Protein AF-A0A7X7AKL0-F1 (afdb_monomer_lite)

Radius of gyration: 17.0 Å; chains: 1; bounding box: 42×32×37 Å

pLDDT: mean 89.18, std 6.85, range [53.97, 97.5]

Secondary structure (DSSP, 8-state):
--SS--TTSTTSPPTTTTT-TT----------PPTT--HHHHHHHHHHHHHHHHSHHHHHHHHHTT-PPP---HHHHHHHHHHHHHHHHHHHHHHTPPP-

Structure (mmCIF, N/CA/C/O backbone):
data_AF-A0A7X7AKL0-F1
#
_entry.id   AF-A0A7X7AKL0-F1
#
loop_
_atom_site.group_PDB
_atom_site.id
_atom_site.type_symbol
_atom_site.label_atom_id
_atom_site.label_alt_id
_atom_site.label_comp_id
_atom_site.label_asym_id
_atom_site.label_entity_id
_atom_site.label_seq_id
_atom_site.pdbx_PDB_ins_code
_atom_site.Cartn_x
_atom_site.Cartn_y
_atom_site.Cartn_z
_atom_site.occupancy
_atom_site.B_iso_or_equiv
_atom_site.auth_seq_id
_atom_site.auth_comp_id
_atom_site.auth_asym_id
_atom_site.auth_atom_id
_atom_site.pdbx_PDB_model_num
ATOM 1 N N . ALA A 1 1 ? 10.505 -3.375 -8.733 1.00 67.94 1 ALA A N 1
ATOM 2 C CA . ALA A 1 1 ? 10.798 -2.236 -9.621 1.00 67.94 1 ALA A CA 1
ATOM 3 C C . ALA A 1 1 ? 9.760 -1.162 -9.354 1.00 67.94 1 ALA A C 1
ATOM 5 O O . ALA A 1 1 ? 8.601 -1.393 -9.652 1.00 67.94 1 ALA A O 1
ATOM 6 N N . ALA A 1 2 ? 10.146 -0.067 -8.702 1.00 74.12 2 ALA A N 1
ATOM 7 C CA . ALA A 1 2 ? 9.229 1.029 -8.390 1.00 74.12 2 ALA A CA 1
ATOM 8 C C . ALA A 1 2 ? 9.202 2.051 -9.537 1.00 74.12 2 ALA A C 1
ATOM 10 O O . ALA A 1 2 ? 10.226 2.230 -10.201 1.00 74.12 2 ALA A O 1
ATOM 11 N N . ALA A 1 3 ? 8.075 2.748 -9.727 1.00 80.00 3 ALA A N 1
ATOM 12 C CA . ALA A 1 3 ? 7.962 3.858 -10.683 1.00 80.00 3 ALA A CA 1
ATOM 13 C C . ALA A 1 3 ? 8.969 4.993 -10.428 1.00 80.00 3 ALA A C 1
ATOM 15 O O . ALA A 1 3 ? 9.355 5.712 -11.347 1.00 80.00 3 ALA A O 1
ATOM 16 N N . GLN A 1 4 ? 9.385 5.171 -9.173 1.00 84.81 4 GLN A N 1
ATOM 17 C CA . GLN A 1 4 ? 10.302 6.221 -8.736 1.00 84.81 4 GLN A CA 1
ATOM 18 C C . GLN A 1 4 ? 11.393 5.631 -7.845 1.00 84.81 4 GLN A C 1
ATOM 20 O O . GLN A 1 4 ? 11.193 4.596 -7.202 1.00 84.81 4 GLN A O 1
ATOM 25 N N . ARG A 1 5 ? 12.551 6.297 -7.783 1.00 87.44 5 ARG A N 1
ATOM 26 C CA . ARG A 1 5 ? 13.631 5.888 -6.879 1.00 87.44 5 ARG A CA 1
ATOM 27 C C . ARG A 1 5 ? 13.162 5.959 -5.430 1.00 87.44 5 ARG A C 1
ATOM 29 O O . ARG A 1 5 ? 12.511 6.920 -5.023 1.00 87.44 5 ARG A O 1
ATOM 36 N N . SER A 1 6 ? 13.517 4.947 -4.646 1.00 82.12 6 SER A N 1
ATOM 37 C CA . SER A 1 6 ? 13.230 4.949 -3.214 1.00 82.12 6 SER A CA 1
ATOM 38 C C . SER A 1 6 ? 14.118 5.985 -2.515 1.00 82.12 6 SER A C 1
ATOM 40 O O . SER A 1 6 ? 15.331 5.961 -2.728 1.00 82.12 6 SER A O 1
ATOM 42 N N . PRO A 1 7 ? 13.577 6.843 -1.629 1.00 81.31 7 PRO A N 1
ATOM 43 C CA . PRO A 1 7 ? 14.394 7.737 -0.806 1.00 81.31 7 PRO A CA 1
ATOM 44 C C . PRO A 1 7 ? 15.428 6.996 0.052 1.00 81.31 7 PRO A C 1
ATOM 46 O O . PRO A 1 7 ? 16.475 7.555 0.363 1.00 81.31 7 PRO A O 1
ATOM 49 N N . SER A 1 8 ? 15.152 5.737 0.410 1.00 79.88 8 SER A N 1
ATOM 50 C CA . SER A 1 8 ? 16.074 4.887 1.173 1.00 79.88 8 SER A CA 1
ATOM 51 C C . SER A 1 8 ? 17.220 4.328 0.317 1.00 79.88 8 SER A C 1
ATOM 53 O O . SER A 1 8 ? 18.221 3.878 0.866 1.00 79.88 8 SER A O 1
ATOM 55 N N . PHE A 1 9 ? 17.094 4.369 -1.016 1.00 83.56 9 PHE A N 1
ATOM 56 C CA . PHE A 1 9 ? 18.082 3.871 -1.980 1.00 83.56 9 PHE A CA 1
ATOM 57 C C . PHE A 1 9 ? 18.190 4.812 -3.202 1.00 83.56 9 PHE A C 1
ATOM 59 O O . PHE A 1 9 ? 17.878 4.404 -4.323 1.00 83.56 9 PHE A O 1
ATOM 66 N N . PRO A 1 10 ? 18.616 6.077 -3.018 1.00 86.00 10 PRO A N 1
ATOM 67 C CA . PRO A 1 10 ? 18.540 7.111 -4.060 1.00 86.00 10 PRO A CA 1
ATOM 68 C C . PRO A 1 10 ? 19.461 6.855 -5.265 1.00 86.00 10 PRO A C 1
ATOM 70 O O . PRO A 1 10 ? 19.197 7.336 -6.371 1.00 86.00 10 PRO A O 1
ATOM 73 N N . ASP A 1 11 ? 20.525 6.076 -5.067 1.00 90.50 11 ASP A N 1
ATOM 74 C CA . ASP A 1 11 ? 21.497 5.738 -6.110 1.00 90.50 11 ASP A CA 1
ATOM 75 C C . ASP A 1 11 ? 21.081 4.520 -6.950 1.00 90.50 11 ASP A C 1
ATOM 77 O O . ASP A 1 11 ? 21.715 4.223 -7.963 1.00 90.50 11 ASP A O 1
ATOM 81 N N . VAL A 1 12 ? 20.016 3.811 -6.557 1.00 89.00 12 VAL A N 1
ATOM 82 C CA . VAL A 1 12 ? 19.510 2.649 -7.295 1.00 89.00 12 VAL A CA 1
ATOM 83 C C . VAL A 1 12 ? 18.509 3.122 -8.357 1.00 89.00 12 VAL A C 1
ATOM 85 O O . VAL A 1 12 ? 17.475 3.692 -7.994 1.00 89.00 12 VAL A O 1
ATOM 88 N N . PRO A 1 13 ? 18.778 2.902 -9.660 1.00 90.06 13 PRO A N 1
ATOM 89 C CA . PRO A 1 13 ? 17.869 3.315 -10.722 1.00 90.06 13 PRO A CA 1
ATOM 90 C C . PRO A 1 13 ? 16.585 2.473 -10.739 1.00 90.06 13 PRO A C 1
ATOM 92 O O . PRO A 1 13 ? 16.568 1.310 -10.324 1.00 90.06 13 PRO A O 1
ATOM 95 N N . THR A 1 14 ? 15.506 3.044 -11.268 1.00 91.50 14 THR A N 1
ATOM 96 C CA . THR A 1 14 ? 14.290 2.294 -11.608 1.00 91.50 14 THR A CA 1
ATOM 97 C C . THR A 1 14 ? 14.516 1.418 -12.845 1.00 91.50 14 THR A C 1
ATOM 99 O O . THR A 1 14 ? 15.477 1.598 -13.594 1.00 91.50 14 THR A O 1
ATOM 102 N N . ALA A 1 15 ? 13.613 0.468 -13.104 1.00 91.88 15 ALA A N 1
ATOM 103 C CA . ALA A 1 15 ? 13.689 -0.334 -14.328 1.00 91.88 15 ALA A CA 1
ATOM 104 C C . ALA A 1 15 ? 13.496 0.525 -15.591 1.00 91.88 15 ALA A C 1
ATOM 106 O O . ALA A 1 15 ? 14.177 0.304 -16.592 1.00 91.88 15 ALA A O 1
ATOM 107 N N . ALA A 1 16 ? 12.646 1.555 -15.507 1.00 91.50 16 ALA A N 1
ATOM 108 C CA . ALA A 1 16 ? 12.463 2.530 -16.575 1.00 91.50 16 ALA A CA 1
ATOM 109 C C . ALA A 1 16 ? 13.760 3.309 -16.862 1.00 91.50 16 ALA A C 1
ATOM 111 O O . ALA A 1 16 ? 14.156 3.432 -18.018 1.00 91.50 16 ALA A O 1
ATOM 112 N N . GLU A 1 17 ? 14.474 3.762 -15.823 1.00 91.50 17 GLU A N 1
ATOM 113 C CA . GLU A 1 17 ? 15.790 4.410 -15.971 1.00 91.50 17 GLU A CA 1
ATOM 114 C C . GLU A 1 17 ? 16.861 3.455 -16.525 1.00 91.50 17 GLU A C 1
ATOM 116 O O . GLU A 1 17 ? 17.799 3.895 -17.187 1.00 91.50 17 GLU A O 1
ATOM 121 N N . ALA A 1 18 ? 16.709 2.150 -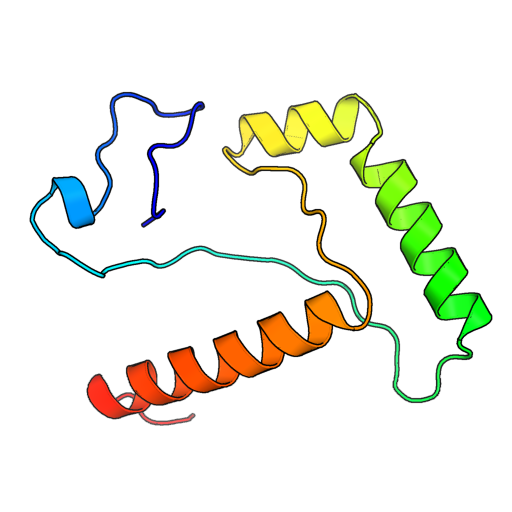16.288 1.00 92.62 18 ALA A N 1
ATOM 122 C CA . ALA A 1 18 ? 17.590 1.102 -16.800 1.00 92.62 18 ALA A CA 1
ATOM 123 C C . ALA A 1 18 ? 17.228 0.615 -18.221 1.00 92.62 18 ALA A C 1
ATOM 125 O O . ALA A 1 18 ? 17.846 -0.328 -18.715 1.00 92.62 18 ALA A O 1
ATOM 126 N N . GLY A 1 19 ? 16.258 1.247 -18.893 1.00 92.19 19 GLY A N 1
ATOM 127 C CA . GLY 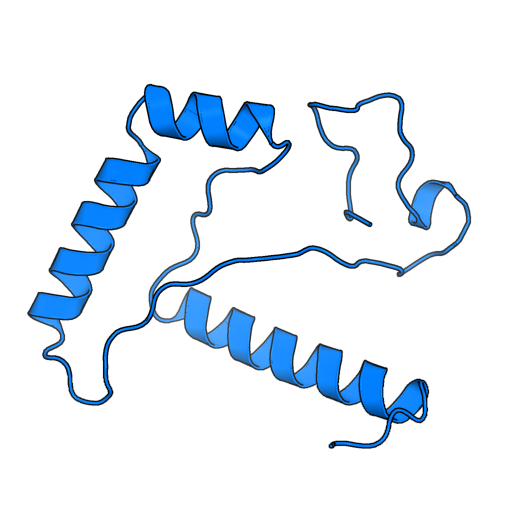A 1 19 ? 15.906 0.946 -20.285 1.00 92.19 19 GLY A CA 1
ATOM 128 C C . GLY A 1 19 ? 14.788 -0.081 -20.470 1.00 92.19 19 GLY A C 1
ATOM 129 O O . GLY A 1 19 ? 14.593 -0.555 -21.588 1.00 92.19 19 GLY A O 1
ATOM 130 N N . VAL A 1 20 ? 14.038 -0.406 -19.413 1.00 91.06 20 VAL A N 1
ATOM 131 C CA . VAL A 1 20 ? 12.822 -1.229 -19.485 1.00 91.06 20 VAL A CA 1
ATOM 132 C C . VAL A 1 20 ? 11.607 -0.342 -19.182 1.00 91.06 20 VAL A C 1
ATOM 134 O O . VAL A 1 20 ? 11.136 -0.311 -18.040 1.00 91.06 20 VAL A O 1
ATOM 137 N N . PRO A 1 21 ? 11.136 0.450 -20.168 1.00 79.69 21 PRO A N 1
ATOM 138 C CA . PRO A 1 21 ? 9.970 1.307 -19.987 1.00 79.69 21 PRO A CA 1
ATOM 139 C C . PRO A 1 21 ? 8.762 0.438 -19.618 1.00 79.69 21 PRO A C 1
ATOM 141 O O . PRO A 1 21 ? 8.625 -0.678 -20.111 1.00 79.69 21 PRO A O 1
ATOM 144 N N . ASP A 1 22 ? 7.935 0.926 -18.699 1.00 83.75 22 ASP A N 1
ATOM 145 C CA . ASP A 1 22 ? 6.704 0.276 -18.218 1.00 83.75 22 ASP A CA 1
ATOM 146 C C . ASP A 1 22 ? 6.881 -0.961 -17.313 1.00 83.75 22 ASP A C 1
ATOM 148 O O . ASP A 1 22 ? 5.895 -1.501 -16.806 1.00 83.75 22 ASP A O 1
ATOM 152 N N . TYR A 1 23 ? 8.116 -1.390 -17.014 1.00 84.44 23 TYR A N 1
ATOM 153 C CA . TYR A 1 23 ? 8.342 -2.464 -16.040 1.00 84.44 23 TYR A CA 1
ATOM 154 C C . TYR A 1 23 ? 8.237 -1.953 -14.600 1.00 84.44 23 TYR A C 1
ATOM 156 O O . TYR A 1 23 ? 9.208 -1.486 -13.995 1.00 84.44 23 TYR A O 1
ATOM 164 N N . GLU A 1 24 ? 7.048 -2.104 -14.025 1.00 84.12 24 GLU A N 1
ATOM 165 C CA . GLU A 1 24 ? 6.775 -1.812 -12.623 1.00 84.12 24 GLU A CA 1
ATOM 166 C C . GLU A 1 24 ? 6.213 -3.036 -11.891 1.00 84.12 24 GLU A C 1
ATOM 168 O O . GLU A 1 24 ? 5.225 -3.659 -12.285 1.00 84.12 24 GLU A O 1
ATOM 173 N N . VAL A 1 25 ? 6.862 -3.376 -10.779 1.00 83.38 25 VAL A N 1
ATOM 174 C CA . VAL A 1 25 ? 6.440 -4.438 -9.866 1.00 83.38 25 VAL A CA 1
ATOM 175 C C . VAL A 1 25 ? 6.757 -3.984 -8.453 1.00 83.38 25 VAL A C 1
ATOM 177 O O . VAL A 1 25 ? 7.929 -3.895 -8.065 1.00 83.38 25 VAL A O 1
ATOM 180 N N . SER A 1 26 ? 5.715 -3.716 -7.683 1.00 82.19 26 SER A N 1
ATOM 181 C CA . SER A 1 26 ? 5.790 -3.443 -6.255 1.00 82.19 26 SER A CA 1
ATOM 182 C C . SER A 1 26 ? 5.016 -4.513 -5.490 1.00 82.19 26 SER A C 1
ATOM 184 O O . SER A 1 26 ? 4.045 -5.084 -5.987 1.00 82.19 26 SER A O 1
ATOM 186 N N . THR A 1 27 ? 5.482 -4.814 -4.281 1.00 85.31 27 THR A N 1
ATOM 187 C CA . THR A 1 27 ? 4.766 -5.688 -3.351 1.00 85.31 27 THR A CA 1
ATOM 188 C C . THR A 1 27 ? 3.923 -4.820 -2.433 1.00 85.31 27 THR A C 1
ATOM 190 O O . THR A 1 27 ? 4.412 -3.823 -1.901 1.00 85.31 27 THR A O 1
ATOM 193 N N . TRP A 1 28 ? 2.677 -5.220 -2.212 1.00 88.00 28 TRP A N 1
ATOM 194 C CA . TRP A 1 28 ? 1.761 -4.565 -1.289 1.00 88.00 28 TRP A CA 1
ATOM 195 C C . TRP A 1 28 ? 1.158 -5.578 -0.317 1.00 88.00 28 TRP A C 1
ATOM 197 O O . TRP A 1 28 ? 1.137 -6.783 -0.569 1.00 88.00 28 TRP A O 1
ATOM 207 N N . TYR A 1 29 ? 0.683 -5.068 0.815 1.00 88.88 29 TYR A N 1
ATOM 208 C CA . TYR A 1 29 ? 0.014 -5.845 1.852 1.00 88.88 29 TYR A CA 1
ATOM 209 C C . TYR A 1 29 ? -1.340 -5.218 2.139 1.00 88.88 29 TYR A C 1
ATOM 211 O O . TYR A 1 29 ? -1.499 -4.000 2.054 1.00 88.88 29 TYR A O 1
ATOM 219 N N . ALA A 1 30 ? -2.301 -6.053 2.509 1.00 91.56 30 ALA A N 1
ATOM 220 C CA . ALA A 1 30 ? -3.657 -5.625 2.790 1.00 91.56 30 ALA A CA 1
ATOM 221 C C . ALA A 1 30 ? -4.232 -6.354 3.996 1.00 91.56 30 ALA A C 1
ATOM 223 O O . ALA A 1 30 ? -3.811 -7.462 4.333 1.00 91.56 30 ALA A O 1
ATOM 224 N N . MET A 1 31 ? -5.229 -5.728 4.615 1.00 92.44 31 MET A N 1
ATOM 225 C CA . MET A 1 31 ? -6.031 -6.340 5.664 1.00 92.44 31 MET A CA 1
ATOM 226 C C . MET A 1 31 ? -7.494 -6.337 5.256 1.00 92.44 31 MET A C 1
ATOM 228 O O . MET A 1 31 ? -7.995 -5.371 4.686 1.00 92.44 31 MET A O 1
ATOM 232 N N . TRP A 1 32 ? -8.158 -7.442 5.564 1.00 93.31 32 TRP A N 1
ATOM 233 C CA . TRP A 1 32 ? -9.514 -7.733 5.135 1.00 93.31 32 TRP A CA 1
ATOM 234 C C . TRP A 1 32 ? -10.359 -8.114 6.341 1.00 93.31 32 TRP A C 1
ATOM 236 O O . TRP A 1 32 ? -9.858 -8.707 7.298 1.00 93.31 32 TRP A O 1
ATOM 246 N N . ALA A 1 33 ? -11.651 -7.816 6.266 1.00 93.62 33 ALA A N 1
ATOM 247 C CA . ALA A 1 33 ? -12.644 -8.354 7.181 1.00 93.62 33 ALA A CA 1
ATOM 248 C C . ALA A 1 33 ? -13.445 -9.465 6.476 1.00 93.62 33 ALA A C 1
ATOM 250 O O . ALA A 1 33 ? -13.610 -9.408 5.253 1.00 93.62 33 ALA A O 1
ATOM 251 N N . PRO A 1 34 ? -13.966 -10.465 7.207 1.00 96.56 34 PRO A N 1
ATOM 252 C CA . PRO A 1 34 ? -14.869 -11.460 6.636 1.00 96.56 34 PRO A CA 1
ATOM 253 C C . PRO A 1 34 ? -16.084 -10.831 5.943 1.00 96.56 34 PRO A C 1
ATOM 255 O O . PRO A 1 34 ? -16.593 -9.789 6.370 1.00 96.56 34 PRO A O 1
ATOM 258 N N . ALA A 1 35 ? -16.594 -11.494 4.904 1.00 95.12 35 ALA A N 1
ATOM 259 C CA . ALA A 1 35 ? -17.811 -11.063 4.224 1.00 95.12 35 ALA A CA 1
ATOM 260 C C . ALA A 1 35 ? -18.986 -10.970 5.217 1.00 95.12 35 ALA A C 1
ATOM 262 O O . ALA A 1 35 ? -19.196 -11.868 6.031 1.00 95.12 35 ALA A O 1
ATOM 263 N N . GLY A 1 36 ? -19.739 -9.869 5.154 1.00 95.38 36 GLY A N 1
ATOM 264 C CA . GLY A 1 36 ? -20.852 -9.604 6.072 1.00 95.38 36 GLY A CA 1
ATOM 265 C C . GLY A 1 36 ? -20.449 -9.030 7.434 1.00 95.38 36 GLY A C 1
ATOM 266 O O . GLY A 1 36 ? -21.323 -8.850 8.280 1.00 95.38 36 GLY A O 1
ATOM 267 N N . THR A 1 37 ? -19.166 -8.714 7.658 1.00 97.25 37 THR A N 1
ATOM 268 C CA . THR A 1 37 ? -18.755 -7.955 8.850 1.00 97.25 37 THR A CA 1
ATOM 269 C C . THR A 1 37 ? -19.521 -6.627 8.898 1.00 97.25 37 THR A C 1
ATOM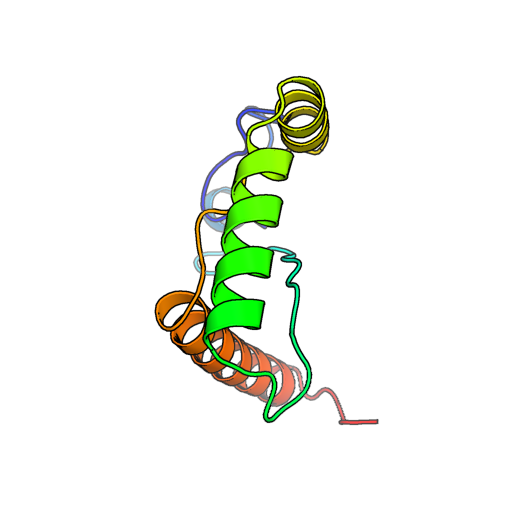 271 O O . THR A 1 37 ? -19.546 -5.920 7.886 1.00 97.25 37 THR A O 1
ATOM 274 N N . PRO A 1 38 ? -20.145 -6.275 10.038 1.00 97.50 38 PRO A N 1
ATOM 275 C CA . PRO A 1 38 ? -20.894 -5.031 10.165 1.00 97.50 38 PRO A CA 1
ATOM 276 C C . PRO A 1 38 ? -20.049 -3.794 9.804 1.00 97.50 38 PRO A C 1
ATOM 278 O O . PRO A 1 38 ? -18.877 -3.734 10.193 1.00 97.50 38 PRO A O 1
ATOM 281 N N . PRO A 1 39 ? -20.609 -2.805 9.077 1.00 93.81 39 PRO A N 1
ATOM 282 C CA . PRO A 1 39 ? -19.851 -1.642 8.610 1.00 93.81 39 PRO A CA 1
ATOM 283 C C . PRO A 1 39 ? -19.160 -0.847 9.724 1.00 93.81 39 PRO A C 1
ATOM 285 O O . PRO A 1 39 ? -18.027 -0.415 9.546 1.00 93.81 39 PRO A O 1
ATOM 288 N N . ASP A 1 40 ? -19.799 -0.718 10.886 1.00 96.81 40 ASP A N 1
ATOM 289 C CA . ASP A 1 40 ? -19.262 -0.030 12.066 1.00 96.81 40 ASP A CA 1
ATOM 290 C C . ASP A 1 40 ? -18.014 -0.728 12.636 1.00 96.81 40 ASP A C 1
ATOM 292 O O . ASP A 1 40 ? -17.076 -0.080 13.104 1.00 96.81 40 ASP A O 1
ATOM 296 N N . ILE A 1 41 ? -17.954 -2.060 12.549 1.00 97.25 41 ILE A N 1
ATOM 297 C CA . ILE A 1 41 ? -16.774 -2.836 12.949 1.00 97.25 41 ILE A CA 1
ATOM 298 C C . ILE A 1 41 ? -15.635 -2.658 11.942 1.00 97.25 41 ILE A C 1
ATOM 300 O O . ILE A 1 41 ? -14.478 -2.525 12.347 1.00 97.25 41 ILE A O 1
ATOM 304 N N . VAL A 1 42 ? -15.947 -2.626 10.644 1.00 95.00 42 VAL A N 1
ATOM 305 C CA . VAL A 1 42 ? -14.951 -2.369 9.590 1.00 95.00 42 VAL A CA 1
ATOM 306 C C . VAL A 1 42 ? -14.375 -0.959 9.723 1.00 95.00 42 VAL A C 1
ATOM 308 O O . VAL A 1 42 ? -13.159 -0.786 9.629 1.00 95.00 42 VAL A O 1
ATOM 311 N N . GLU A 1 43 ? -15.222 0.031 9.997 1.00 93.62 43 GLU A N 1
ATOM 312 C CA . GLU A 1 43 ? -14.810 1.414 10.238 1.00 93.62 43 GLU A CA 1
ATOM 313 C C . GLU A 1 43 ? -13.871 1.502 11.443 1.00 93.62 43 GLU A C 1
ATOM 315 O O . GLU A 1 43 ? -12.741 1.976 11.311 1.00 93.62 43 GLU A O 1
ATOM 320 N N . LYS A 1 44 ? -14.266 0.924 12.583 1.00 95.75 44 LYS A N 1
ATOM 321 C CA . LYS A 1 44 ? -13.424 0.887 13.785 1.00 95.75 44 LYS A CA 1
ATOM 322 C C . LYS A 1 44 ? -12.083 0.195 13.539 1.00 95.75 44 LYS A C 1
ATOM 324 O O . LYS A 1 44 ? -11.049 0.670 14.003 1.00 95.75 44 LYS A O 1
ATOM 329 N N . MET A 1 45 ? -12.079 -0.919 12.807 1.00 95.00 45 MET A N 1
ATOM 330 C CA . MET A 1 45 ? -10.844 -1.597 12.415 1.00 95.00 45 MET A CA 1
ATOM 331 C C . MET A 1 45 ? -9.957 -0.659 11.584 1.00 95.00 45 MET A C 1
ATOM 333 O O . MET A 1 45 ? -8.785 -0.492 11.911 1.00 95.00 45 MET A O 1
ATOM 337 N N . SER A 1 46 ? -10.511 -0.015 10.554 1.00 92.75 46 SER A N 1
ATOM 338 C CA . SER A 1 46 ? -9.781 0.933 9.704 1.00 92.75 46 SER A CA 1
ATOM 339 C C . SER A 1 46 ? -9.172 2.080 10.517 1.00 92.75 46 SER A C 1
ATOM 341 O O . SER A 1 46 ? -8.000 2.410 10.330 1.00 92.75 46 SER A O 1
ATOM 343 N N . GLU A 1 47 ? -9.922 2.662 11.454 1.00 93.88 47 GLU A N 1
ATOM 344 C CA . GLU A 1 47 ? -9.422 3.728 12.327 1.00 93.88 47 GLU A CA 1
ATOM 345 C C . GLU A 1 47 ? -8.231 3.284 13.183 1.00 93.88 47 GLU A C 1
ATOM 347 O O . GLU A 1 47 ? -7.226 3.994 13.261 1.00 93.88 47 GLU A O 1
ATOM 352 N N . GLU A 1 48 ? -8.313 2.114 13.817 1.00 95.44 48 GLU A N 1
ATOM 353 C CA . GLU A 1 48 ? -7.226 1.597 14.655 1.00 95.44 48 GLU A CA 1
ATOM 354 C C . GLU A 1 48 ? -5.971 1.273 13.832 1.00 95.44 48 GLU A C 1
ATOM 356 O O . GLU A 1 48 ? -4.851 1.534 14.276 1.00 95.44 48 GLU A O 1
ATOM 361 N N . ILE A 1 49 ? -6.139 0.796 12.597 1.00 93.25 49 ILE A N 1
ATOM 362 C CA . ILE A 1 49 ? -5.027 0.571 11.663 1.00 93.25 49 ILE A CA 1
ATOM 363 C C . ILE A 1 49 ? -4.346 1.891 11.313 1.00 93.25 49 ILE A C 1
ATOM 365 O O . ILE A 1 49 ? -3.122 1.995 11.389 1.00 93.25 49 ILE A O 1
ATOM 369 N N . VAL A 1 50 ? -5.125 2.920 10.973 1.00 92.19 50 VAL A N 1
ATOM 370 C CA . VAL A 1 50 ? -4.592 4.252 10.656 1.00 92.19 50 VAL A CA 1
ATOM 371 C C . VAL A 1 50 ? -3.850 4.833 11.861 1.00 92.19 50 VAL A C 1
ATOM 373 O O . VAL A 1 50 ? -2.767 5.401 11.696 1.00 92.19 50 VAL A O 1
ATOM 376 N N . LYS A 1 51 ? -4.372 4.661 13.082 1.00 93.75 51 LYS A N 1
ATOM 377 C CA . LYS A 1 51 ? -3.679 5.070 14.316 1.00 93.75 51 LYS A CA 1
ATOM 378 C C . LYS A 1 51 ? -2.353 4.325 14.482 1.00 93.75 51 LYS A C 1
ATOM 380 O O . LYS A 1 51 ? -1.331 4.967 14.726 1.00 93.75 51 LYS A O 1
ATOM 385 N N . ALA A 1 52 ? -2.342 3.004 14.295 1.00 93.06 52 ALA A N 1
ATOM 386 C CA . ALA A 1 52 ? -1.139 2.183 14.411 1.00 93.06 52 ALA A CA 1
ATOM 387 C C . ALA A 1 52 ? -0.070 2.567 13.374 1.00 93.06 52 ALA A C 1
ATOM 389 O O . ALA A 1 52 ? 1.085 2.779 13.739 1.00 93.06 52 ALA A O 1
ATOM 390 N N . LEU A 1 53 ? -0.456 2.746 12.107 1.00 91.75 53 LEU A N 1
ATOM 391 C CA . LEU A 1 53 ? 0.434 3.212 11.036 1.00 91.75 53 LEU A CA 1
ATOM 392 C C . LEU A 1 53 ? 1.001 4.610 11.309 1.00 91.75 53 LEU A C 1
ATOM 394 O O . LEU A 1 53 ? 2.093 4.945 10.849 1.00 91.75 53 LEU A O 1
ATOM 398 N N . ASN A 1 54 ? 0.283 5.427 12.084 1.00 91.81 54 ASN A N 1
ATOM 399 C CA . ASN A 1 54 ? 0.750 6.746 12.479 1.00 91.81 54 ASN A CA 1
ATOM 400 C C . ASN A 1 54 ? 1.661 6.761 13.714 1.00 91.81 54 ASN A C 1
ATOM 402 O O . ASN A 1 54 ? 2.266 7.800 13.995 1.00 91.81 54 ASN A O 1
ATOM 406 N N . ALA A 1 55 ? 1.812 5.639 14.421 1.00 95.62 55 ALA A N 1
ATOM 407 C CA . ALA A 1 55 ? 2.711 5.552 15.562 1.00 95.62 55 ALA A CA 1
ATOM 408 C C . ALA A 1 55 ? 4.176 5.759 15.115 1.00 95.62 55 ALA A C 1
ATOM 410 O O . ALA A 1 55 ? 4.605 5.130 14.143 1.00 95.62 55 ALA A O 1
ATOM 411 N N . PRO A 1 56 ? 4.985 6.576 15.826 1.00 94.69 56 PRO A N 1
ATOM 412 C CA . PRO A 1 56 ? 6.350 6.912 15.404 1.00 94.69 56 PRO A CA 1
ATOM 413 C C . PRO A 1 56 ? 7.223 5.692 15.096 1.00 94.69 56 PRO A C 1
ATOM 415 O O . PRO A 1 56 ? 7.867 5.637 14.054 1.00 94.69 56 PRO A O 1
ATOM 418 N N . LYS A 1 57 ? 7.158 4.670 15.958 1.00 94.19 57 LYS A N 1
ATOM 419 C CA . LYS A 1 57 ? 7.898 3.415 15.785 1.00 94.19 57 LYS A CA 1
ATOM 420 C C . LYS A 1 57 ? 7.501 2.663 14.510 1.00 94.19 57 LYS A C 1
ATOM 422 O O . LYS A 1 57 ? 8.352 2.061 13.867 1.00 94.19 57 LYS A O 1
ATOM 427 N N . VAL A 1 58 ? 6.218 2.681 14.144 1.00 92.94 58 VAL A N 1
ATOM 428 C CA . VAL A 1 58 ? 5.736 2.016 12.925 1.00 92.94 58 VAL A CA 1
ATOM 429 C C . VAL A 1 58 ? 6.196 2.786 11.692 1.00 92.94 58 VAL A C 1
ATOM 431 O O . VAL A 1 58 ? 6.709 2.164 10.768 1.00 92.94 58 VAL A O 1
ATOM 434 N N . LYS A 1 59 ? 6.117 4.125 11.707 1.00 90.75 59 LYS A N 1
ATOM 435 C CA . LYS A 1 59 ? 6.651 4.968 10.621 1.00 90.75 59 LYS A CA 1
ATOM 436 C C . LYS A 1 59 ? 8.139 4.732 10.381 1.00 90.75 59 LYS A C 1
ATOM 438 O O . LYS A 1 59 ? 8.550 4.580 9.235 1.00 90.75 59 LYS A O 1
ATOM 443 N N . GLU A 1 60 ? 8.925 4.670 11.451 1.00 90.19 60 GLU A N 1
ATOM 444 C CA . GLU A 1 60 ? 10.365 4.412 11.379 1.00 90.19 60 GLU A CA 1
ATOM 445 C C . GLU A 1 60 ? 10.670 3.031 10.783 1.00 90.19 60 GLU A C 1
ATOM 447 O O . GLU A 1 60 ? 11.485 2.920 9.868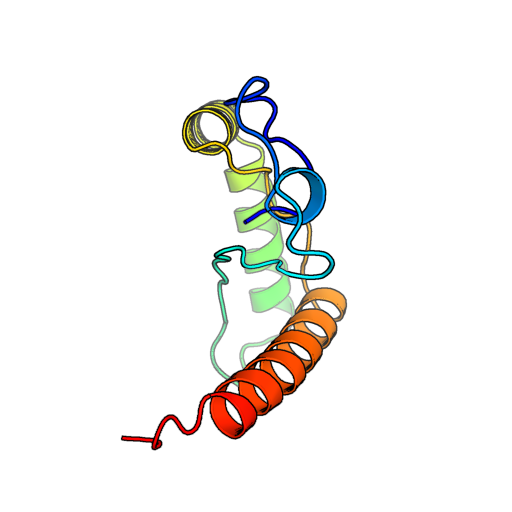 1.00 90.19 60 GLU A O 1
ATOM 452 N N . LEU A 1 61 ? 9.971 1.987 11.244 1.00 88.94 61 LEU A N 1
ATOM 453 C CA . LEU A 1 61 ? 10.123 0.632 10.710 1.00 88.94 61 LEU A CA 1
ATOM 454 C C . LEU A 1 61 ? 9.709 0.533 9.238 1.00 88.94 61 LEU A C 1
ATOM 456 O O . LEU A 1 61 ? 10.360 -0.161 8.465 1.00 88.94 61 LEU A O 1
ATOM 460 N N . TRP A 1 62 ? 8.646 1.217 8.823 1.00 88.31 62 TRP A N 1
ATOM 461 C CA . TRP A 1 62 ? 8.215 1.200 7.424 1.00 88.31 62 TRP A CA 1
ATOM 462 C C . T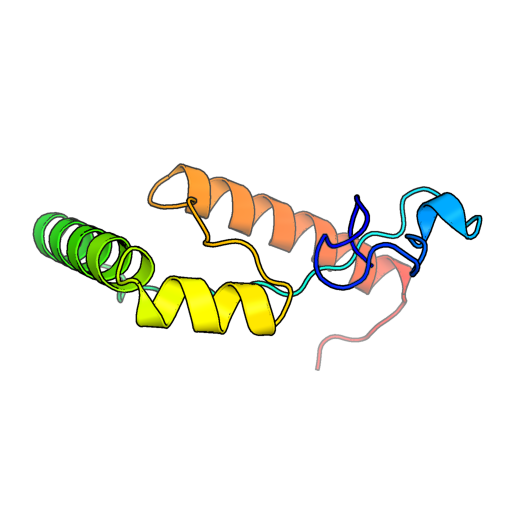RP A 1 62 ? 9.246 1.874 6.510 1.00 88.31 62 TRP A C 1
ATOM 464 O O . TRP A 1 62 ? 9.649 1.303 5.493 1.00 88.31 62 TRP A O 1
ATOM 474 N N . ALA A 1 63 ? 9.739 3.045 6.924 1.00 84.44 63 ALA A N 1
ATOM 475 C CA . ALA A 1 63 ? 10.743 3.802 6.183 1.00 84.44 63 ALA A CA 1
ATOM 476 C C . ALA A 1 63 ? 12.085 3.056 6.077 1.00 84.44 63 ALA A C 1
ATOM 478 O O . ALA A 1 63 ? 12.709 3.061 5.012 1.00 84.44 63 ALA A O 1
ATOM 479 N N . SER A 1 64 ? 12.515 2.368 7.143 1.00 84.50 64 SER A N 1
ATOM 480 C CA . SER A 1 64 ? 13.754 1.575 7.123 1.00 84.50 64 SER A CA 1
ATOM 481 C C . SER A 1 64 ? 13.675 0.369 6.182 1.00 84.50 64 SER A C 1
ATOM 483 O O . SER A 1 64 ? 14.692 -0.035 5.625 1.00 84.50 64 SER A O 1
ATOM 485 N N . ASN A 1 65 ? 12.469 -0.141 5.919 1.00 82.00 65 ASN A N 1
ATOM 486 C CA . ASN A 1 65 ? 12.208 -1.162 4.900 1.00 82.00 65 ASN A CA 1
ATOM 487 C C . ASN A 1 65 ? 11.958 -0.569 3.498 1.00 82.00 65 ASN A C 1
ATOM 489 O O . ASN A 1 65 ? 11.496 -1.271 2.599 1.00 82.00 65 ASN A O 1
ATOM 493 N N . GLY A 1 66 ? 12.222 0.727 3.294 1.00 79.56 66 GLY A N 1
ATOM 494 C CA . GLY A 1 66 ? 12.055 1.398 2.002 1.00 79.56 66 GLY A CA 1
ATOM 495 C C . GLY A 1 66 ? 10.600 1.531 1.546 1.00 79.56 66 GLY A C 1
ATOM 496 O O . GLY A 1 66 ? 10.361 1.754 0.360 1.00 79.56 66 GLY A O 1
ATOM 497 N N . SER A 1 67 ? 9.641 1.383 2.465 1.00 81.25 67 SER A N 1
ATOM 498 C CA . SER A 1 67 ? 8.206 1.410 2.181 1.00 81.25 67 SER A CA 1
ATOM 499 C C . SER A 1 67 ? 7.568 2.713 2.663 1.00 81.25 67 SER A C 1
ATOM 501 O O . SER A 1 67 ? 7.839 3.192 3.765 1.00 81.25 67 SER A O 1
ATOM 503 N N . ALA A 1 68 ? 6.666 3.273 1.857 1.00 81.62 68 ALA A N 1
ATOM 504 C CA . ALA A 1 68 ? 5.812 4.379 2.278 1.00 81.62 68 ALA A CA 1
ATOM 505 C C . ALA A 1 68 ? 4.640 3.862 3.124 1.00 81.62 68 ALA A C 1
ATOM 507 O O . ALA A 1 68 ? 4.160 2.745 2.916 1.00 81.62 68 ALA A O 1
ATOM 508 N N . ILE A 1 69 ? 4.174 4.670 4.080 1.00 86.50 69 ILE A N 1
ATOM 509 C CA . ILE A 1 69 ? 2.974 4.332 4.851 1.00 86.50 69 ILE A CA 1
ATOM 510 C C . ILE A 1 69 ? 1.770 4.309 3.898 1.00 86.50 69 ILE A C 1
ATOM 512 O O . ILE A 1 69 ? 1.534 5.312 3.219 1.00 86.50 69 ILE A O 1
ATOM 516 N N . PRO A 1 70 ? 1.010 3.201 3.839 1.00 84.81 70 PRO A N 1
ATOM 517 C CA . PRO A 1 70 ? -0.150 3.110 2.968 1.00 84.81 70 PRO A CA 1
ATOM 518 C C . PRO A 1 70 ? -1.265 4.041 3.452 1.00 84.81 70 PRO A C 1
ATOM 520 O O . PRO A 1 70 ? -1.476 4.220 4.652 1.00 84.81 70 PRO A O 1
ATOM 523 N N . ASN A 1 71 ? -1.994 4.618 2.502 1.00 84.19 71 ASN A N 1
ATOM 524 C CA . ASN A 1 71 ? -3.101 5.548 2.742 1.00 84.19 71 ASN A CA 1
ATOM 525 C C . ASN A 1 71 ? -4.387 5.149 1.999 1.00 84.19 71 ASN A C 1
ATOM 527 O O . ASN A 1 71 ? -5.289 5.969 1.858 1.00 84.19 71 ASN A O 1
ATOM 531 N N . LEU A 1 72 ? -4.460 3.909 1.516 1.00 88.75 72 LEU A N 1
ATOM 532 C CA . LEU A 1 72 ? -5.554 3.414 0.696 1.00 88.75 72 LEU A CA 1
ATOM 533 C C . LEU A 1 72 ? -6.488 2.531 1.527 1.00 88.75 72 LEU A C 1
ATOM 535 O O . LEU A 1 72 ? -6.056 1.522 2.083 1.00 88.75 72 LEU A O 1
ATOM 539 N N . THR A 1 73 ? -7.761 2.909 1.627 1.00 89.62 73 THR A N 1
ATOM 540 C CA . THR A 1 73 ? -8.769 2.197 2.429 1.00 89.62 73 THR A CA 1
ATOM 541 C C . THR A 1 73 ? -10.141 2.220 1.747 1.00 89.62 73 THR A C 1
ATOM 543 O O . THR A 1 73 ? -10.354 2.920 0.754 1.00 89.62 73 THR A O 1
ATOM 546 N N . GLY A 1 74 ? -11.088 1.433 2.267 1.00 88.50 74 GLY A N 1
ATOM 547 C CA . GLY A 1 74 ? -12.488 1.467 1.836 1.00 88.50 74 GLY A CA 1
ATOM 548 C C . GLY A 1 74 ? -12.681 1.201 0.339 1.00 88.50 74 GLY A C 1
ATOM 549 O O . GLY A 1 74 ? -12.080 0.287 -0.221 1.00 88.50 74 GLY A O 1
ATOM 550 N N . ALA A 1 75 ? -13.529 2.005 -0.310 1.00 89.88 75 ALA A N 1
ATOM 551 C CA . ALA A 1 75 ? -13.861 1.839 -1.727 1.00 89.88 75 ALA A CA 1
ATOM 552 C C . ALA A 1 75 ? -12.645 2.006 -2.654 1.00 89.88 75 ALA A C 1
ATOM 554 O O . ALA A 1 75 ? -12.473 1.219 -3.578 1.00 89.88 75 ALA A O 1
ATOM 555 N N . GLN A 1 76 ? -11.759 2.964 -2.357 1.00 91.38 76 GLN A N 1
ATOM 556 C CA . GLN A 1 76 ? -10.543 3.194 -3.146 1.00 91.38 76 GLN A CA 1
ATOM 557 C C . GLN A 1 76 ? -9.596 1.990 -3.088 1.00 91.38 76 GLN A C 1
ATOM 559 O O . GLN A 1 76 ? -8.925 1.667 -4.065 1.00 91.38 76 GLN A O 1
ATOM 564 N N . PHE A 1 77 ? -9.554 1.298 -1.945 1.00 92.81 77 PHE A N 1
ATOM 565 C CA . PHE A 1 77 ? -8.811 0.049 -1.832 1.00 92.81 77 PHE A CA 1
ATOM 566 C C . PHE A 1 77 ? -9.427 -1.069 -2.685 1.00 92.81 77 PHE A C 1
ATOM 568 O O . PHE A 1 77 ? -8.687 -1.808 -3.329 1.00 92.81 77 PHE A O 1
ATOM 575 N N . GLY A 1 78 ? -10.759 -1.153 -2.756 1.00 92.25 78 GLY A N 1
ATOM 576 C CA . GLY A 1 78 ? -11.449 -2.078 -3.662 1.00 92.25 78 GLY A CA 1
ATOM 577 C C . GLY A 1 78 ? -11.092 -1.844 -5.133 1.00 92.25 78 GLY A C 1
ATOM 578 O O . GLY A 1 78 ? -10.675 -2.776 -5.813 1.00 92.25 78 GLY A O 1
ATOM 579 N N . GLU A 1 79 ? -11.152 -0.591 -5.593 1.00 95.69 79 GLU A N 1
ATOM 580 C CA . GLU A 1 79 ? -10.796 -0.215 -6.972 1.00 95.69 79 GLU A CA 1
ATOM 581 C C . GLU A 1 79 ? -9.349 -0.589 -7.330 1.00 95.69 79 GLU A C 1
ATOM 583 O O . GLU A 1 79 ? -9.075 -1.090 -8.422 1.00 95.69 79 GLU A O 1
ATOM 588 N N . PHE A 1 80 ? -8.414 -0.383 -6.400 1.00 94.81 80 PHE A N 1
ATOM 589 C CA . PHE A 1 80 ? -7.019 -0.782 -6.583 1.00 94.81 80 PHE A CA 1
ATOM 590 C C . PHE A 1 80 ? -6.855 -2.297 -6.721 1.00 94.81 80 PHE A C 1
ATOM 592 O O . PHE A 1 80 ? -6.095 -2.753 -7.575 1.00 94.81 80 PHE A O 1
ATOM 599 N N . VAL A 1 81 ? -7.564 -3.082 -5.908 1.00 95.56 81 VAL A N 1
ATOM 600 C CA . VAL A 1 81 ? -7.488 -4.547 -5.968 1.00 95.56 81 VAL A CA 1
ATOM 601 C C . VAL A 1 81 ? -8.055 -5.068 -7.286 1.00 95.56 81 VAL A C 1
ATOM 603 O O . VAL A 1 81 ? -7.426 -5.925 -7.907 1.00 95.56 81 VAL A O 1
ATOM 606 N N . ASP A 1 82 ? -9.171 -4.515 -7.762 1.00 96.19 82 ASP A N 1
ATOM 607 C CA . ASP A 1 82 ? -9.739 -4.873 -9.067 1.00 96.19 82 ASP A CA 1
ATOM 608 C C . ASP A 1 82 ? -8.760 -4.568 -10.214 1.00 96.19 82 ASP A C 1
ATOM 610 O O . ASP A 1 82 ? -8.570 -5.388 -11.121 1.00 96.19 82 ASP A O 1
ATOM 614 N N . ALA A 1 83 ? -8.075 -3.421 -10.151 1.00 95.31 83 ALA A N 1
ATOM 615 C CA . ALA A 1 83 ? -7.048 -3.051 -11.122 1.00 95.31 83 ALA A CA 1
ATOM 616 C C . ALA A 1 83 ? -5.833 -3.997 -11.080 1.00 95.31 83 ALA A C 1
ATOM 618 O O . ALA A 1 83 ? -5.357 -4.430 -12.134 1.00 95.31 83 ALA A O 1
ATOM 619 N N . GLU A 1 84 ? -5.354 -4.367 -9.887 1.00 94.88 84 GLU A N 1
ATOM 620 C CA . GLU A 1 84 ? -4.247 -5.318 -9.723 1.00 94.88 84 GLU A CA 1
ATOM 621 C C . GLU A 1 84 ? -4.612 -6.714 -10.239 1.00 94.88 84 GLU A C 1
ATOM 623 O O . GLU A 1 84 ? -3.802 -7.334 -10.930 1.00 94.88 84 GLU A O 1
ATOM 628 N N . ILE A 1 85 ? -5.834 -7.195 -9.979 1.00 94.81 85 ILE A N 1
ATOM 629 C CA . ILE A 1 85 ? -6.328 -8.471 -10.521 1.00 94.81 85 ILE A CA 1
ATOM 630 C C . ILE A 1 85 ? -6.285 -8.443 -12.052 1.00 94.81 85 ILE A C 1
ATOM 632 O O . ILE A 1 85 ? -5.747 -9.366 -12.669 1.00 94.81 85 ILE A O 1
ATOM 636 N N . GLY A 1 86 ? -6.807 -7.379 -12.671 1.00 95.00 86 GLY A N 1
ATOM 637 C CA . GLY A 1 86 ? -6.791 -7.223 -14.126 1.00 95.00 86 GLY A CA 1
ATOM 638 C C . GLY A 1 86 ? -5.373 -7.191 -14.700 1.00 95.00 86 GLY A C 1
ATOM 639 O O . GLY A 1 86 ? -5.078 -7.901 -15.665 1.00 95.00 86 GLY A O 1
ATOM 640 N N . ARG A 1 87 ? -4.476 -6.417 -14.076 1.00 92.69 87 ARG A N 1
ATOM 641 C CA . ARG A 1 87 ? -3.074 -6.296 -14.495 1.00 92.69 87 ARG A CA 1
ATOM 642 C C . ARG A 1 87 ? -2.349 -7.638 -14.429 1.00 92.69 87 ARG A C 1
ATOM 644 O O . ARG A 1 87 ? -1.749 -8.058 -15.418 1.00 92.69 87 ARG A O 1
ATOM 651 N N . TRP A 1 88 ? -2.428 -8.334 -13.296 1.00 93.12 88 TRP A N 1
ATOM 652 C CA . TRP A 1 88 ? -1.718 -9.600 -13.104 1.00 93.12 88 TRP A CA 1
ATOM 653 C C . TRP A 1 88 ? -2.304 -10.747 -13.927 1.00 93.12 88 TRP A C 1
ATOM 655 O O . TRP A 1 88 ? -1.540 -11.582 -14.407 1.00 93.12 88 TRP A O 1
ATOM 665 N N . ALA A 1 89 ? -3.617 -10.763 -14.178 1.00 92.31 89 ALA A N 1
ATOM 666 C CA . ALA A 1 89 ? -4.217 -11.711 -15.117 1.00 92.31 89 ALA A CA 1
ATOM 667 C C . ALA A 1 89 ? -3.638 -11.553 -16.537 1.00 92.31 89 ALA A C 1
ATOM 669 O O . ALA A 1 89 ? -3.353 -12.551 -17.204 1.00 92.31 89 ALA A O 1
ATOM 670 N N . GLY A 1 90 ? -3.416 -10.310 -16.984 1.00 91.56 90 GLY A N 1
ATOM 671 C CA . GLY A 1 90 ? -2.729 -10.017 -18.245 1.00 91.56 90 GLY A CA 1
ATOM 672 C C . GLY A 1 90 ? -1.297 -10.552 -18.261 1.00 91.56 90 GLY A C 1
ATOM 673 O O . GLY A 1 90 ? -0.938 -11.311 -19.159 1.00 91.56 90 GLY A O 1
ATOM 674 N N . VAL A 1 91 ? -0.519 -10.243 -17.218 1.00 90.94 91 VAL A N 1
ATOM 675 C CA . VAL A 1 91 ? 0.877 -10.697 -17.085 1.00 90.94 91 VAL A CA 1
ATOM 676 C C . VAL A 1 91 ? 0.988 -12.224 -17.114 1.00 90.94 91 VAL A C 1
ATOM 678 O O . VAL A 1 91 ? 1.810 -12.758 -17.853 1.00 90.94 91 VAL A O 1
ATOM 681 N N . VAL A 1 92 ? 0.156 -12.941 -16.348 1.00 91.25 92 VAL A N 1
ATOM 682 C CA . VAL A 1 92 ? 0.153 -14.418 -16.312 1.00 91.25 92 VAL A CA 1
ATOM 683 C C . VAL A 1 92 ? -0.114 -14.998 -17.701 1.00 91.25 92 VAL A C 1
ATOM 685 O O . VAL A 1 92 ? 0.597 -15.905 -18.141 1.00 91.25 92 VAL A O 1
ATOM 688 N N . LYS A 1 93 ? -1.100 -14.442 -18.417 1.00 90.06 93 LYS A N 1
ATOM 689 C CA . LYS A 1 93 ? -1.461 -14.876 -19.770 1.00 90.06 93 LYS A CA 1
ATOM 690 C C . LYS A 1 93 ? -0.328 -14.648 -20.772 1.00 90.06 93 LYS A C 1
ATOM 692 O O . LYS A 1 93 ? -0.056 -15.531 -21.580 1.00 90.06 93 LYS A O 1
ATOM 697 N N . GLU A 1 94 ? 0.313 -13.484 -20.738 1.00 89.75 94 GLU A N 1
ATOM 698 C CA . GLU A 1 94 ? 1.419 -13.142 -21.643 1.00 89.75 94 GLU A CA 1
ATOM 699 C C . GLU A 1 94 ? 2.687 -13.949 -21.349 1.00 89.75 94 GLU A C 1
ATOM 701 O O . GLU A 1 94 ? 3.391 -14.353 -22.273 1.00 89.75 94 GLU A O 1
ATOM 706 N N . ALA A 1 95 ? 2.954 -14.231 -20.073 1.00 90.38 95 ALA A N 1
ATOM 707 C CA . ALA A 1 95 ? 4.107 -15.011 -19.639 1.00 90.38 95 ALA A CA 1
ATOM 708 C C . ALA A 1 95 ? 3.947 -16.528 -19.859 1.00 90.38 95 ALA A C 1
ATOM 710 O O . ALA A 1 95 ? 4.916 -17.266 -19.683 1.00 90.38 95 ALA A O 1
ATOM 711 N N . GLY A 1 96 ? 2.750 -17.006 -20.226 1.00 89.56 96 GLY A N 1
ATOM 712 C CA . GLY A 1 96 ? 2.475 -18.433 -20.423 1.00 89.56 96 GLY A CA 1
ATOM 713 C C . GLY A 1 96 ? 2.579 -19.255 -19.135 1.00 89.56 96 GLY A C 1
ATOM 714 O O . GLY A 1 96 ? 2.979 -20.417 -19.179 1.00 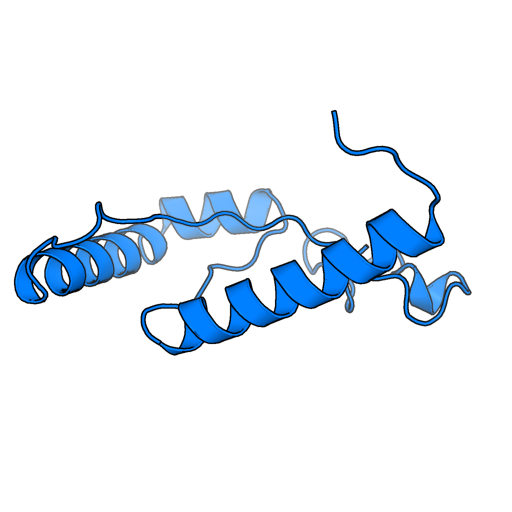89.56 96 GLY A O 1
ATOM 715 N N . VAL A 1 97 ? 2.273 -18.646 -17.987 1.00 87.31 97 VAL A N 1
ATOM 716 C CA . VAL A 1 97 ? 2.312 -19.311 -16.678 1.00 87.31 97 VAL A CA 1
ATOM 717 C C . VAL A 1 97 ? 0.994 -20.055 -16.458 1.00 87.31 97 VAL A C 1
ATOM 719 O O . VAL A 1 97 ? -0.072 -19.441 -16.478 1.00 87.31 97 VAL A O 1
ATOM 722 N N . ASP A 1 98 ? 1.062 -21.369 -16.238 1.00 79.31 98 ASP A N 1
ATOM 723 C CA . ASP A 1 98 ? -0.121 -22.187 -15.951 1.00 79.31 98 ASP A CA 1
ATOM 724 C C . ASP A 1 98 ? -0.663 -21.913 -14.534 1.00 79.31 98 ASP A C 1
ATOM 726 O O . ASP A 1 98 ? 0.120 -21.847 -13.578 1.00 79.31 98 ASP A O 1
ATOM 730 N N . PRO A 1 99 ? -1.992 -21.791 -14.362 1.00 69.00 99 PRO A N 1
ATOM 731 C CA . PRO A 1 99 ? -2.601 -21.792 -13.040 1.00 69.00 99 PRO A CA 1
ATOM 732 C C . PRO A 1 99 ? -2.435 -23.188 -12.422 1.00 69.00 99 PRO A C 1
ATOM 734 O O . PRO A 1 99 ? -2.923 -24.172 -12.977 1.00 69.00 99 PRO A O 1
ATOM 737 N N . GLN A 1 100 ? -1.721 -23.279 -11.297 1.00 53.97 100 GLN A N 1
ATOM 738 C CA . GLN A 1 100 ? -1.717 -24.488 -10.462 1.00 53.97 100 GLN A CA 1
ATOM 739 C C . GLN A 1 100 ? -3.042 -24.645 -9.719 1.00 53.97 100 GLN A C 1
ATOM 741 O O . GLN A 1 100 ? -3.586 -23.610 -9.266 1.00 53.97 100 GLN A O 1
#

Sequence (100 aa):
AAAQRSPSFPDVPTAAEAGVPDYEVSTWYAMWAPAGTPPDIVEKMSEEIVKALNAPKVKELWASNGSAIPNLTGAQFGEFVDAEIGRWAGVVKEAGVDPQ

Foldseek 3Di:
DDPDDQPLGNPDDDVVRVPNPPDDDDDDDDDDDDPPDDPVVQVVVVVVLVVVCPPPVNCVVQVNVSHDRDDADDPRVVVVVVVVVVVVVVVCVVVVPDDD